Protein AF-A0A7K0VIF1-F1 (afdb_monomer)

Radius of gyration: 15.64 Å; Cα contacts (8 Å, |Δi|>4): 89; chains: 1; bounding box: 35×23×40 Å

Secondary structure (DSSP, 8-state):
--------TT--TTSSGGGT-SS---HHHHHHHHTS---TT---SS-SHHHHHHHHHHT--HHHH---STTPPPPTTS--HHHHHHHTT-------

Nearest PDB structures (foldseek):
  4uph-assembly2_D  TM=9.975E-01  e=8.935E-08  Rhizobium rhizogenes K84
  2w8s-assembly1_C  TM=9.330E-01  e=4.939E-04  Trinickia caryophylli
  4upk-assembly1_A  TM=9.543E-01  e=1.475E-03  Ruegeria pomeroyi DSS-3
  4upi-assembly1_A  TM=9.592E-01  e=1.410E-02  Ruegeria pomeroyi DSS-3
  5g2v-assembly1_A  TM=9.281E-01  e=5.536E-02  Bacteroides thetaiotaomicron VPI-5482

Solvent-accessible surface area (backbone atoms only — not comparable to full-atom values): 6306 Å² total; per-residue (Å²): 142,86,86,85,89,84,83,70,83,93,66,57,84,59,75,30,34,82,63,67,33,93,76,52,82,41,70,71,60,35,48,52,40,71,77,54,84,72,74,91,85,73,77,78,82,40,70,56,72,47,17,25,48,53,23,67,41,47,75,39,55,50,90,76,56,59,25,76,39,73,86,48,72,70,64,81,87,61,70,32,59,55,62,54,37,42,79,71,76,44,84,78,80,89,85,132

Mean predicted aligned error: 2.32 Å

Foldseek 3Di:
DDDDDDDDAPDDLCLDVCNVNPPRDDPVVNVVCVVDPDDSDDDQLDDDPQLSVQCQFQVDHCVVQVRHDPPRDGDPPTDGPQNVCVVVVDHDDDDD

Structure (mmCIF, N/CA/C/O backbone):
data_AF-A0A7K0VIF1-F1
#
_entry.id   AF-A0A7K0VIF1-F1
#
loop_
_atom_site.group_PDB
_atom_site.id
_atom_site.type_symbol
_atom_site.label_atom_id
_atom_site.label_alt_id
_atom_site.label_comp_id
_atom_site.label_asym_id
_atom_site.label_entity_id
_atom_site.label_seq_id
_atom_site.pdbx_PDB_ins_code
_atom_site.Cartn_x
_atom_site.Cartn_y
_atom_site.Cartn_z
_atom_site.occupancy
_atom_site.B_iso_or_equiv
_atom_site.auth_seq_id
_atom_site.auth_comp_id
_atom_site.auth_asym_id
_atom_site.auth_atom_id
_atom_site.pdbx_PDB_model_num
ATOM 1 N N . MET A 1 1 ? -16.908 -7.460 -11.836 1.00 92.81 1 MET A N 1
ATOM 2 C CA . MET A 1 1 ? -16.305 -7.151 -10.520 1.00 92.81 1 MET A CA 1
ATOM 3 C C . MET A 1 1 ? -15.254 -6.085 -10.753 1.00 92.81 1 MET A C 1
ATOM 5 O O . MET A 1 1 ? -14.596 -6.164 -11.777 1.00 92.81 1 MET A O 1
ATOM 9 N N . ASN A 1 2 ? -15.112 -5.116 -9.851 1.00 97.69 2 ASN A N 1
ATOM 10 C CA . ASN A 1 2 ? -14.070 -4.088 -9.923 1.00 97.69 2 ASN A CA 1
ATOM 11 C C . ASN A 1 2 ? -13.175 -4.197 -8.685 1.00 97.69 2 ASN A C 1
ATOM 13 O O . ASN A 1 2 ? -13.651 -4.606 -7.626 1.00 97.69 2 ASN A O 1
ATOM 17 N N . VAL A 1 3 ? -11.902 -3.823 -8.816 1.00 98.06 3 VAL A N 1
ATOM 18 C CA . VAL A 1 3 ? -10.939 -3.799 -7.707 1.00 98.06 3 VAL A CA 1
ATOM 19 C C . VAL A 1 3 ? -10.445 -2.371 -7.528 1.00 98.06 3 VAL A C 1
ATOM 21 O O . VAL A 1 3 ? -9.975 -1.759 -8.483 1.00 98.06 3 VAL A O 1
ATOM 24 N N . LEU A 1 4 ? -10.536 -1.853 -6.303 1.00 98.31 4 LEU A N 1
ATOM 25 C CA . LEU A 1 4 ? -10.035 -0.533 -5.935 1.00 98.31 4 LEU A CA 1
ATOM 26 C C . LEU A 1 4 ? -8.937 -0.689 -4.877 1.00 98.31 4 LEU A C 1
ATOM 28 O O . LEU A 1 4 ? -9.220 -1.022 -3.728 1.00 98.31 4 LEU A O 1
ATOM 32 N N . LEU A 1 5 ? -7.683 -0.462 -5.275 1.00 98.38 5 LEU A N 1
ATOM 33 C CA . LEU A 1 5 ? -6.525 -0.463 -4.380 1.00 98.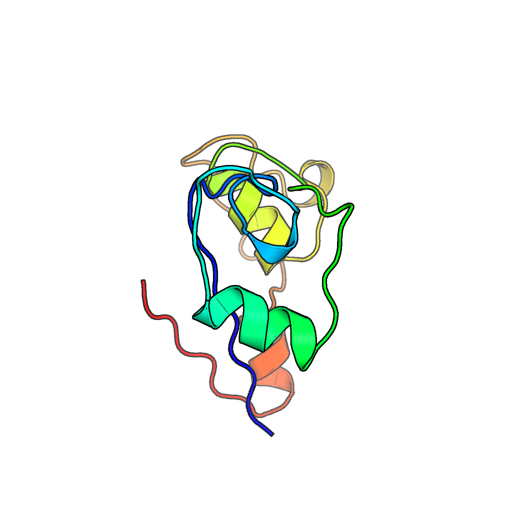38 5 LEU A CA 1
ATOM 34 C C . LEU A 1 5 ? -6.204 0.978 -3.963 1.00 98.38 5 LEU A C 1
ATOM 36 O O . LEU A 1 5 ? -5.687 1.750 -4.764 1.00 98.38 5 LEU A O 1
ATOM 40 N N . ILE A 1 6 ? -6.499 1.327 -2.710 1.00 98.38 6 ILE A N 1
ATOM 41 C CA . ILE A 1 6 ? -6.220 2.653 -2.136 1.00 98.38 6 ILE A CA 1
ATOM 42 C C . ILE A 1 6 ? -4.996 2.552 -1.226 1.00 98.38 6 ILE A C 1
ATOM 44 O O . ILE A 1 6 ? -4.950 1.701 -0.340 1.00 98.38 6 ILE A O 1
ATOM 48 N N . THR A 1 7 ? -4.020 3.442 -1.414 1.00 98.06 7 THR A N 1
ATOM 49 C CA . THR A 1 7 ? -2.832 3.540 -0.552 1.00 98.06 7 THR A CA 1
ATOM 50 C C . THR A 1 7 ? -2.695 4.949 0.005 1.00 98.06 7 THR A C 1
ATOM 52 O O . THR A 1 7 ? -2.841 5.911 -0.745 1.00 98.06 7 THR A O 1
ATOM 55 N N . LEU A 1 8 ? -2.349 5.070 1.286 1.00 97.56 8 LEU A N 1
ATOM 56 C CA . LEU A 1 8 ? -2.033 6.338 1.942 1.00 97.56 8 LEU A CA 1
ATOM 57 C C . LEU A 1 8 ? -0.538 6.346 2.280 1.00 97.56 8 LEU A C 1
ATOM 59 O O . LEU A 1 8 ? -0.068 5.449 2.981 1.00 97.56 8 LEU A O 1
ATOM 63 N N . ASP A 1 9 ? 0.217 7.322 1.770 1.00 97.94 9 ASP A N 1
ATOM 64 C CA . ASP A 1 9 ? 1.642 7.430 2.101 1.00 97.94 9 ASP A CA 1
ATOM 65 C C . ASP A 1 9 ? 1.820 7.901 3.553 1.00 97.94 9 ASP A C 1
ATOM 67 O O . ASP A 1 9 ? 1.038 8.707 4.057 1.00 97.94 9 ASP A O 1
ATOM 71 N N . GLN A 1 10 ? 2.831 7.362 4.234 1.00 97.56 10 GLN A N 1
ATOM 72 C CA . GLN A 1 10 ? 3.170 7.658 5.634 1.00 97.56 10 GLN A CA 1
ATOM 73 C C . GLN A 1 10 ? 2.028 7.485 6.662 1.00 97.56 10 GLN A C 1
ATOM 75 O O . GLN A 1 10 ? 2.114 8.003 7.777 1.00 97.56 10 GLN A O 1
ATOM 80 N N . PHE A 1 11 ? 0.977 6.726 6.342 1.00 97.69 11 PHE A N 1
ATOM 81 C CA . PHE A 1 11 ? -0.119 6.473 7.277 1.00 97.69 11 PHE A CA 1
ATOM 82 C C . PHE A 1 11 ? 0.295 5.475 8.364 1.00 97.69 11 PHE A C 1
ATOM 84 O O . PHE A 1 11 ? 0.637 4.324 8.083 1.00 97.69 11 PHE A O 1
ATOM 91 N N . ARG A 1 12 ? 0.249 5.900 9.629 1.00 97.81 12 ARG A N 1
ATOM 92 C CA . ARG A 1 12 ? 0.524 5.014 10.764 1.00 97.81 12 ARG A CA 1
ATOM 93 C C . ARG A 1 12 ? -0.667 4.096 11.026 1.00 97.81 12 ARG A C 1
ATOM 95 O O . ARG A 1 12 ? -1.795 4.564 11.141 1.00 97.81 12 ARG A O 1
ATOM 102 N N . GLY A 1 13 ? -0.410 2.801 11.211 1.00 97.06 13 GLY A N 1
ATOM 103 C CA . GLY A 1 13 ? -1.461 1.809 11.468 1.00 97.06 13 GLY A CA 1
ATOM 104 C C . GLY A 1 13 ? -2.246 2.017 12.771 1.00 97.06 13 GLY A C 1
ATOM 105 O O . GLY A 1 13 ? -3.359 1.511 12.887 1.00 97.06 13 GLY A O 1
ATOM 106 N N . ASP A 1 14 ? -1.696 2.767 13.732 1.00 97.50 14 ASP A N 1
ATOM 107 C CA . ASP A 1 14 ? -2.372 3.131 14.980 1.00 97.50 14 ASP A CA 1
ATOM 108 C C . ASP A 1 14 ? -3.178 4.435 14.878 1.00 97.50 14 ASP A C 1
ATOM 110 O O . ASP A 1 14 ? -4.059 4.650 15.701 1.00 97.50 14 ASP A O 1
ATOM 114 N N . CYS A 1 15 ? -2.962 5.277 13.861 1.00 98.00 15 CYS A N 1
ATOM 115 C CA . CYS A 1 15 ? -3.729 6.505 13.620 1.00 98.00 15 CYS A CA 1
ATOM 116 C C . CYS A 1 15 ? -5.066 6.228 12.908 1.00 98.00 15 CYS A C 1
ATOM 118 O O . CYS A 1 15 ? -5.377 6.824 11.880 1.00 98.00 15 CYS A O 1
ATOM 120 N N . LEU A 1 16 ? -5.870 5.325 13.468 1.00 97.81 16 LEU A N 1
ATOM 121 C CA . LEU A 1 16 ? -7.177 4.907 12.958 1.00 97.81 16 LEU A CA 1
ATOM 122 C C . LEU A 1 16 ? -8.139 4.738 14.145 1.00 97.81 16 LEU A C 1
ATOM 124 O O . LEU A 1 16 ? -7.799 4.033 15.099 1.00 97.81 16 LEU A O 1
ATOM 128 N N . SER A 1 17 ? -9.343 5.326 14.116 1.00 98.06 17 SER A N 1
ATOM 129 C CA . SER A 1 17 ? -10.283 5.173 15.248 1.00 98.06 17 SER A CA 1
ATOM 130 C C . SER A 1 17 ? -10.733 3.722 15.431 1.00 98.06 17 SER A C 1
ATOM 132 O O . SER A 1 17 ? -10.759 3.238 16.561 1.00 98.06 17 SER A O 1
ATOM 134 N N . ALA A 1 18 ? -10.934 2.959 14.351 1.00 97.69 18 ALA A N 1
ATOM 135 C CA . ALA A 1 18 ? -11.160 1.509 14.424 1.00 97.69 18 ALA A CA 1
ATOM 136 C C . ALA A 1 18 ? -9.970 0.689 14.985 1.00 97.69 18 ALA A C 1
ATOM 138 O O . ALA A 1 18 ? -10.124 -0.504 15.267 1.00 97.69 18 ALA A O 1
ATOM 139 N N . ALA A 1 19 ? -8.784 1.291 15.145 1.00 97.38 19 ALA A N 1
ATOM 140 C CA . ALA A 1 19 ? -7.648 0.708 15.867 1.00 97.38 19 ALA A CA 1
ATOM 141 C C . ALA A 1 19 ? -7.591 1.129 17.352 1.00 97.38 19 ALA A C 1
ATOM 143 O O . ALA A 1 19 ? -6.677 0.714 18.059 1.00 97.38 19 ALA A O 1
ATOM 144 N N . GLY A 1 20 ? -8.567 1.906 17.836 1.00 97.69 20 GLY A N 1
ATOM 145 C CA . GLY A 1 20 ? -8.653 2.356 19.227 1.00 97.69 20 GLY A CA 1
ATOM 146 C C . GLY A 1 20 ? -7.878 3.640 19.525 1.00 97.69 20 GLY A C 1
ATOM 147 O O . GLY A 1 20 ? -7.593 3.916 20.688 1.00 97.69 20 GLY A O 1
ATOM 148 N N . HIS A 1 21 ? -7.515 4.429 18.507 1.00 98.31 21 HIS A N 1
ATOM 149 C CA . HIS A 1 21 ? -6.812 5.691 18.733 1.00 98.31 21 HIS A CA 1
ATOM 150 C C . HIS A 1 21 ? -7.677 6.667 19.568 1.00 98.31 21 HIS A C 1
ATOM 152 O O . HIS A 1 21 ? -8.832 6.895 19.214 1.00 98.31 21 HIS A O 1
ATOM 158 N N . PRO A 1 22 ? -7.143 7.317 20.625 1.00 97.75 22 PRO A N 1
ATOM 159 C CA . PRO A 1 22 ? -7.959 8.105 21.560 1.00 97.75 22 PRO A CA 1
ATOM 160 C C . PRO A 1 22 ? -8.503 9.426 20.987 1.00 97.75 22 PRO A C 1
ATOM 162 O O . PRO A 1 22 ? -9.519 9.925 21.460 1.00 97.75 22 PRO A O 1
ATOM 165 N N . LEU A 1 23 ? -7.815 10.018 20.000 1.00 98.25 23 LEU A N 1
A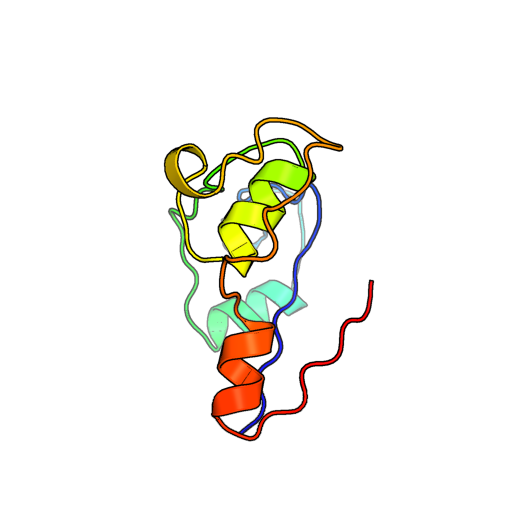TOM 166 C CA . LEU A 1 23 ? -8.159 11.337 19.433 1.00 98.25 23 LEU A CA 1
ATOM 167 C C . LEU A 1 23 ? -8.523 11.343 17.937 1.00 98.25 23 LEU A C 1
ATOM 169 O O . LEU A 1 23 ? -9.434 12.062 17.536 1.00 98.25 23 LEU A O 1
ATOM 173 N N . VAL A 1 24 ? -7.804 10.585 17.103 1.00 98.38 24 VAL A N 1
ATOM 174 C CA . VAL A 1 24 ? -8.050 10.479 15.659 1.00 98.38 24 VAL A CA 1
ATOM 175 C C . VAL A 1 24 ? -9.460 9.959 15.397 1.00 98.38 24 VAL A C 1
ATOM 177 O O . VAL A 1 24 ? -9.887 8.983 16.003 1.00 98.38 24 VAL A O 1
ATOM 180 N N . ARG A 1 25 ? -10.165 10.612 14.468 1.00 98.38 25 ARG A N 1
ATOM 181 C CA . ARG A 1 25 ? -11.506 10.233 14.014 1.00 98.38 25 ARG A CA 1
ATOM 182 C C . ARG A 1 25 ? -11.468 9.949 12.520 1.00 98.38 25 ARG A C 1
ATOM 184 O O . ARG A 1 25 ? -11.180 10.847 11.733 1.00 98.38 25 ARG A O 1
ATOM 191 N N . THR A 1 26 ? -11.789 8.721 12.133 1.00 98.50 26 THR A N 1
ATOM 192 C CA . THR A 1 26 ? -11.795 8.260 10.737 1.00 98.50 26 THR A CA 1
ATOM 193 C C . THR A 1 26 ? -13.108 7.549 10.396 1.00 98.50 26 THR A C 1
ATOM 195 O O . THR A 1 26 ? -13.084 6.388 9.993 1.00 98.50 26 THR A O 1
ATOM 198 N N . PRO A 1 27 ? -14.274 8.214 10.528 1.00 98.31 27 PRO A N 1
ATOM 199 C CA . PRO A 1 27 ? -15.579 7.548 10.479 1.00 98.31 27 PRO A CA 1
ATOM 200 C C . PRO A 1 27 ? -15.827 6.760 9.182 1.00 98.31 27 PRO A C 1
ATOM 202 O O . PRO A 1 27 ? -16.412 5.682 9.224 1.00 98.31 27 PRO A O 1
ATOM 205 N N . HIS A 1 28 ? -15.325 7.244 8.041 1.00 98.50 28 HIS A N 1
ATOM 206 C CA . HIS A 1 28 ? -15.450 6.545 6.757 1.00 98.50 28 HIS A CA 1
ATOM 207 C C . HIS A 1 28 ? -14.551 5.302 6.650 1.00 98.50 28 HIS A C 1
ATOM 209 O O . HIS A 1 28 ? -14.958 4.295 6.074 1.00 98.50 28 HIS A O 1
ATOM 215 N N . LEU A 1 29 ? -13.346 5.328 7.233 1.00 98.25 29 LEU A N 1
ATOM 216 C CA . LEU A 1 29 ? -12.495 4.132 7.297 1.00 98.25 29 LEU A CA 1
ATOM 217 C C . LEU A 1 29 ? -13.028 3.129 8.323 1.00 98.25 29 LEU A C 1
ATOM 219 O O . LEU A 1 29 ? -12.916 1.923 8.116 1.00 98.25 29 LEU A O 1
ATOM 223 N N . ASP A 1 30 ? -13.645 3.614 9.399 1.00 98.44 30 ASP A N 1
ATOM 224 C CA . ASP A 1 30 ? -14.297 2.766 10.394 1.00 98.44 30 ASP A CA 1
ATOM 225 C C . ASP A 1 30 ? -15.504 2.037 9.793 1.00 98.44 30 ASP A C 1
ATOM 227 O O . ASP A 1 30 ? -15.724 0.861 10.080 1.00 98.44 30 ASP A O 1
ATOM 231 N N . GLU A 1 31 ? -16.275 2.705 8.932 1.00 98.56 31 GLU A N 1
ATOM 232 C CA . GLU A 1 31 ? -17.352 2.079 8.165 1.00 98.56 31 GLU A CA 1
ATOM 233 C C . GLU A 1 31 ? -16.830 1.004 7.207 1.00 98.56 31 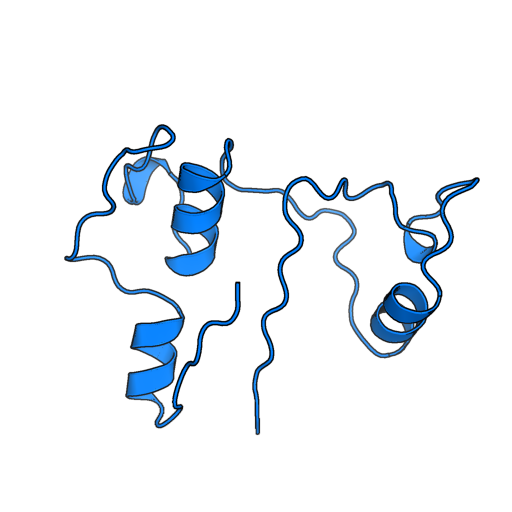GLU A C 1
ATOM 235 O O . GLU A 1 31 ? -17.360 -0.109 7.199 1.00 98.56 31 GLU A O 1
ATOM 240 N N . LEU A 1 32 ? -15.753 1.289 6.468 1.00 98.31 32 LEU A N 1
ATOM 241 C CA . LEU A 1 32 ? -15.104 0.293 5.614 1.00 98.31 32 LEU A CA 1
ATOM 242 C C . LEU A 1 32 ? -14.619 -0.919 6.426 1.00 98.31 32 LEU A C 1
ATOM 244 O O . LEU A 1 32 ? -14.821 -2.060 6.015 1.00 98.31 32 LEU A O 1
ATOM 248 N N . ALA A 1 33 ? -14.017 -0.684 7.595 1.00 97.88 33 ALA A N 1
ATOM 249 C CA . ALA A 1 33 ? -13.549 -1.744 8.484 1.00 97.88 33 ALA A CA 1
ATOM 250 C C . ALA A 1 33 ? -14.700 -2.582 9.066 1.00 97.88 33 ALA A C 1
ATOM 252 O O . ALA A 1 33 ? -14.534 -3.787 9.243 1.00 97.88 33 ALA A O 1
ATOM 253 N N . ARG A 1 34 ? -15.859 -1.970 9.349 1.00 98.12 34 ARG A N 1
ATOM 254 C CA . ARG A 1 34 ? -17.061 -2.652 9.864 1.00 98.12 34 ARG A CA 1
ATOM 255 C C . ARG A 1 34 ? -17.722 -3.544 8.815 1.00 98.12 34 ARG A C 1
ATOM 257 O O . ARG A 1 34 ? -18.240 -4.601 9.156 1.00 98.12 34 ARG A O 1
ATOM 264 N N . ASN A 1 35 ? -17.691 -3.115 7.556 1.00 98.44 35 ASN A N 1
ATOM 265 C CA . ASN A 1 35 ? -18.285 -3.827 6.422 1.00 98.44 35 ASN A CA 1
ATOM 266 C C . ASN A 1 35 ? -17.285 -4.760 5.710 1.00 98.44 35 ASN A C 1
ATOM 268 O O . ASN A 1 35 ? -17.571 -5.261 4.623 1.00 98.44 35 ASN A O 1
ATOM 272 N N . GLY A 1 36 ? -16.104 -4.980 6.292 1.00 97.62 36 GLY A N 1
ATOM 273 C CA . GLY A 1 36 ? -15.020 -5.741 5.681 1.00 97.62 36 GLY A CA 1
ATOM 274 C C . GLY A 1 36 ? -14.127 -6.427 6.710 1.00 97.62 36 GLY A C 1
ATOM 275 O O . GLY A 1 36 ? -14.555 -6.775 7.808 1.00 97.62 36 GLY A O 1
ATOM 276 N N . VAL A 1 37 ? -12.863 -6.640 6.341 1.00 98.19 37 VAL A N 1
ATOM 277 C CA . VAL A 1 37 ? -11.862 -7.278 7.205 1.00 98.19 37 VAL A CA 1
ATOM 278 C C . VAL A 1 37 ? -10.726 -6.300 7.476 1.00 98.19 37 VAL A C 1
ATOM 280 O O . VAL A 1 37 ? -10.068 -5.827 6.551 1.00 98.19 37 VAL A O 1
ATOM 283 N N . ARG A 1 38 ? -10.457 -6.028 8.758 1.00 97.50 38 ARG A N 1
ATOM 284 C CA . ARG A 1 38 ? -9.313 -5.219 9.197 1.00 97.50 38 ARG A CA 1
ATOM 285 C C . ARG A 1 38 ? -8.155 -6.109 9.642 1.00 97.50 38 ARG A C 1
ATOM 287 O O . ARG A 1 38 ? -8.276 -6.865 10.603 1.00 97.50 38 ARG A O 1
ATOM 294 N N . LEU A 1 39 ? -6.998 -5.951 9.004 1.00 98.12 39 LEU A N 1
ATOM 295 C CA . LEU A 1 39 ? -5.761 -6.638 9.383 1.00 98.12 39 LEU A CA 1
ATOM 296 C C . LEU A 1 39 ?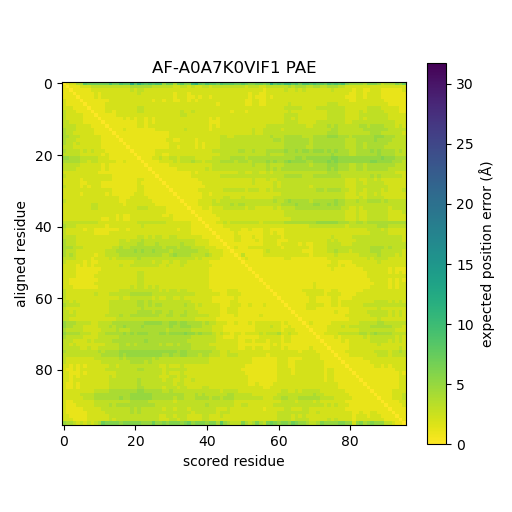 -5.038 -5.852 10.491 1.00 98.12 39 LEU A C 1
ATOM 298 O O . LEU A 1 39 ? -4.394 -4.842 10.226 1.00 98.12 39 LEU A O 1
ATOM 302 N N . ASN A 1 40 ? -5.139 -6.301 11.745 1.00 96.88 40 ASN A N 1
ATOM 303 C CA . ASN A 1 40 ? -4.575 -5.597 12.911 1.00 96.88 40 ASN A CA 1
ATOM 304 C C . ASN A 1 40 ? -3.056 -5.788 13.113 1.00 96.88 40 ASN A C 1
ATOM 306 O O . ASN A 1 40 ? -2.477 -5.161 13.996 1.00 96.88 40 ASN A O 1
ATOM 310 N N . ARG A 1 41 ? -2.420 -6.64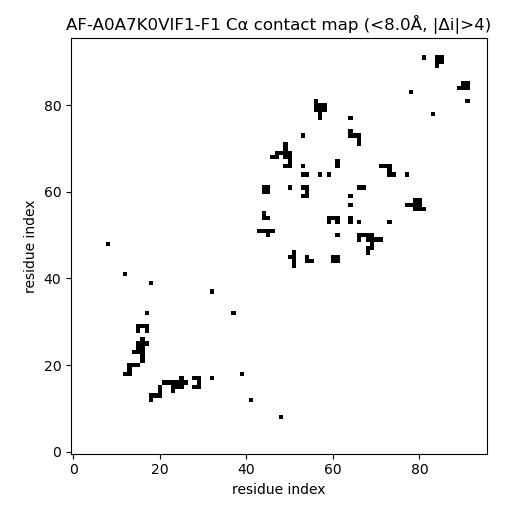8 12.311 1.00 97.50 41 ARG A N 1
ATOM 311 C CA . ARG A 1 41 ? -0.977 -6.939 12.318 1.00 97.50 41 ARG A CA 1
ATOM 312 C C . ARG A 1 41 ? -0.410 -6.859 10.899 1.00 97.50 41 ARG A C 1
ATOM 314 O O . ARG A 1 41 ? 0.146 -7.825 10.384 1.00 97.50 41 ARG A O 1
ATOM 321 N N . HIS A 1 42 ? -0.633 -5.725 10.241 1.00 98.06 42 HIS A N 1
ATOM 322 C CA . HIS A 1 42 ? -0.148 -5.466 8.887 1.00 98.06 42 HIS A CA 1
ATOM 323 C C . HIS A 1 42 ? 1.182 -4.703 8.928 1.00 98.06 42 HIS A C 1
ATOM 325 O O . HIS A 1 42 ? 1.279 -3.674 9.594 1.00 98.06 42 HIS A O 1
ATOM 331 N N . TYR A 1 43 ? 2.194 -5.199 8.214 1.00 98.12 43 TYR A N 1
ATOM 332 C CA . TYR A 1 43 ? 3.543 -4.631 8.194 1.00 98.12 43 TYR A CA 1
ATOM 333 C C . TYR A 1 43 ? 3.979 -4.343 6.759 1.00 98.12 43 TYR A C 1
ATOM 335 O O . TYR A 1 43 ? 3.845 -5.198 5.881 1.00 98.12 43 TYR A O 1
ATOM 343 N N . SER A 1 44 ? 4.558 -3.165 6.534 1.00 97.44 44 SER A N 1
ATOM 344 C CA . SER A 1 44 ? 5.265 -2.869 5.289 1.00 97.44 44 SER A CA 1
ATOM 345 C C . SER A 1 44 ? 6.501 -3.756 5.177 1.00 97.44 44 SER A C 1
ATOM 347 O O . SER A 1 44 ? 7.286 -3.848 6.118 1.00 97.44 44 SER A O 1
ATOM 349 N N . GLN A 1 45 ? 6.703 -4.376 4.014 1.00 98.12 45 GLN A N 1
ATOM 350 C CA . GLN A 1 45 ? 7.882 -5.218 3.767 1.00 98.12 45 GLN A CA 1
ATOM 351 C C . GLN A 1 45 ? 9.200 -4.437 3.768 1.00 98.12 45 GLN A C 1
ATOM 353 O O . GLN A 1 45 ? 10.253 -4.991 4.069 1.00 98.12 45 GLN A O 1
ATOM 358 N N . ALA A 1 46 ? 9.147 -3.158 3.403 1.00 98.00 46 ALA A N 1
ATOM 359 C CA . ALA A 1 46 ? 10.305 -2.288 3.322 1.00 98.00 46 ALA A CA 1
ATOM 360 C C . ALA A 1 46 ? 9.912 -0.822 3.529 1.00 98.00 46 ALA A C 1
ATOM 362 O O . ALA A 1 46 ? 8.748 -0.442 3.376 1.00 98.00 46 ALA A O 1
ATOM 363 N N . ALA A 1 47 ? 10.917 -0.009 3.841 1.00 97.12 47 ALA A N 1
ATOM 364 C CA . ALA A 1 47 ? 10.868 1.446 3.886 1.00 97.12 47 ALA A CA 1
ATOM 365 C C . ALA A 1 47 ? 12.177 1.989 3.279 1.00 97.12 47 ALA A C 1
ATOM 367 O O . ALA A 1 47 ? 13.194 1.297 3.371 1.00 97.12 47 ALA A O 1
ATOM 368 N N . PRO A 1 48 ? 12.213 3.203 2.693 1.00 97.56 48 PRO A N 1
ATOM 369 C CA . PRO A 1 48 ? 11.143 4.207 2.558 1.00 97.56 48 PRO A CA 1
ATOM 370 C C . PRO A 1 48 ? 10.146 3.907 1.410 1.00 97.56 48 PRO A C 1
ATOM 372 O O . PRO A 1 48 ? 9.936 2.750 1.047 1.00 97.56 48 PRO A O 1
ATOM 375 N N . CYS A 1 49 ? 9.478 4.936 0.872 1.00 97.38 49 CYS A N 1
ATOM 376 C CA . CYS A 1 49 ? 8.349 4.812 -0.057 1.00 97.38 49 CYS A CA 1
ATOM 377 C C . CYS A 1 49 ? 8.632 3.948 -1.303 1.00 97.38 49 CYS A C 1
ATOM 379 O O . CYS A 1 49 ? 7.819 3.082 -1.621 1.00 97.38 49 CYS A O 1
ATOM 381 N N . GLY A 1 50 ? 9.770 4.119 -1.982 1.00 98.19 50 GLY A N 1
ATOM 382 C CA . GLY A 1 50 ? 10.145 3.350 -3.176 1.00 98.19 50 GLY A CA 1
ATOM 383 C C . GLY A 1 50 ? 10.245 1.841 -2.913 1.00 98.19 50 GLY A C 1
ATOM 384 O O . GLY A 1 50 ? 9.486 1.080 -3.518 1.00 98.19 50 GLY A O 1
ATOM 385 N N . PRO A 1 51 ? 11.106 1.393 -1.979 1.00 98.56 51 PRO A N 1
ATOM 386 C CA . PRO A 1 51 ? 11.190 -0.013 -1.574 1.00 98.56 51 PRO A CA 1
ATOM 387 C C . PRO A 1 51 ? 9.864 -0.616 -1.083 1.00 98.56 51 PRO A C 1
ATOM 389 O O . PRO A 1 51 ? 9.512 -1.747 -1.444 1.00 98.56 51 PRO A O 1
ATOM 392 N N . GLY A 1 52 ? 9.097 0.147 -0.294 1.00 98.38 52 GLY A N 1
ATOM 393 C CA . GLY A 1 52 ? 7.785 -0.274 0.199 1.00 98.38 52 GLY A CA 1
ATOM 394 C C . GLY A 1 52 ? 6.790 -0.520 -0.938 1.00 98.38 52 GLY A C 1
ATOM 395 O O . GLY A 1 52 ? 6.168 -1.583 -1.001 1.00 98.38 52 GLY A O 1
ATOM 396 N N . ARG A 1 53 ? 6.700 0.416 -1.892 1.00 98.62 53 ARG A N 1
ATOM 397 C CA . ARG A 1 53 ? 5.837 0.308 -3.081 1.00 98.62 53 ARG A CA 1
ATOM 398 C C . ARG A 1 53 ? 6.282 -0.812 -4.020 1.00 98.62 53 ARG A C 1
ATOM 400 O O . ARG A 1 53 ? 5.437 -1.563 -4.496 1.00 98.62 53 ARG A O 1
ATOM 407 N N . ALA A 1 54 ? 7.586 -0.981 -4.242 1.00 98.69 54 ALA A N 1
ATOM 408 C CA . ALA A 1 54 ? 8.109 -2.085 -5.048 1.00 98.69 54 ALA A CA 1
ATOM 409 C C . ALA A 1 54 ? 7.668 -3.444 -4.485 1.00 98.69 54 ALA A C 1
ATOM 411 O O . ALA A 1 54 ? 7.182 -4.299 -5.228 1.00 98.69 54 ALA A O 1
ATOM 412 N N . SER A 1 55 ? 7.764 -3.618 -3.166 1.00 98.69 55 SER A N 1
ATOM 413 C CA . SER A 1 55 ? 7.329 -4.845 -2.495 1.00 98.69 55 SER A CA 1
ATOM 414 C C . SER A 1 55 ? 5.807 -5.031 -2.573 1.00 98.69 55 SER A C 1
ATOM 416 O O . SER A 1 55 ? 5.344 -6.123 -2.901 1.00 98.69 55 SER A O 1
ATOM 418 N N . LEU A 1 56 ? 5.029 -3.960 -2.366 1.00 98.62 56 LEU A N 1
ATOM 419 C CA . LEU A 1 56 ? 3.564 -3.978 -2.468 1.00 98.62 56 LEU A CA 1
ATOM 420 C C . LEU A 1 56 ? 3.074 -4.374 -3.871 1.00 98.62 56 LEU A C 1
ATOM 422 O O . LEU A 1 56 ? 2.167 -5.190 -3.995 1.00 98.62 56 LEU A O 1
ATOM 426 N N . TYR A 1 57 ? 3.660 -3.812 -4.931 1.00 98.62 57 TYR A N 1
ATOM 427 C CA . TYR A 1 57 ? 3.173 -4.025 -6.298 1.00 98.62 57 TYR A CA 1
ATOM 428 C C . TYR A 1 57 ? 3.630 -5.348 -6.908 1.00 98.62 57 TYR A C 1
ATOM 430 O O . TYR A 1 57 ? 2.917 -5.909 -7.738 1.00 98.62 57 TYR A O 1
ATOM 438 N N . THR A 1 58 ? 4.811 -5.835 -6.524 1.00 98.69 58 THR A N 1
ATOM 439 C CA . THR A 1 58 ? 5.362 -7.101 -7.034 1.00 98.69 58 THR A CA 1
ATOM 440 C C . THR A 1 58 ? 4.964 -8.312 -6.194 1.00 98.69 58 THR A C 1
ATOM 442 O O . THR A 1 58 ? 5.111 -9.439 -6.654 1.00 98.69 58 THR A O 1
ATOM 445 N N . GLY A 1 59 ? 4.489 -8.103 -4.960 1.00 98.44 59 GLY A N 1
ATOM 446 C CA . GLY A 1 59 ? 4.230 -9.185 -4.008 1.00 98.44 59 GLY A CA 1
ATOM 447 C C . GLY A 1 59 ? 5.505 -9.868 -3.499 1.00 98.44 59 GLY A C 1
ATOM 448 O O . GLY A 1 59 ? 5.442 -10.988 -2.999 1.00 98.44 59 GLY A O 1
ATOM 449 N N . MET A 1 60 ? 6.671 -9.227 -3.637 1.00 98.31 60 MET A N 1
ATOM 450 C CA . MET A 1 60 ? 7.970 -9.808 -3.287 1.00 98.31 60 MET A CA 1
ATOM 451 C C . MET A 1 60 ? 8.641 -9.096 -2.112 1.00 98.31 60 MET A C 1
ATOM 453 O O . MET A 1 60 ? 8.574 -7.876 -1.985 1.00 98.31 60 MET A O 1
ATOM 457 N N . TYR A 1 61 ? 9.404 -9.855 -1.325 1.00 98.69 61 TYR A N 1
ATOM 458 C CA . TYR A 1 61 ? 10.365 -9.314 -0.361 1.00 98.69 61 TYR A CA 1
ATOM 459 C C . TYR A 1 61 ? 11.462 -8.482 -1.054 1.00 98.69 61 TYR A C 1
ATOM 461 O O . TYR A 1 61 ? 11.894 -8.811 -2.165 1.00 98.69 61 TYR A O 1
ATOM 469 N N . GLN A 1 62 ? 11.996 -7.465 -0.363 1.00 98.50 62 GLN A N 1
ATOM 470 C CA . GLN A 1 62 ? 13.076 -6.598 -0.872 1.00 98.50 62 GLN A CA 1
ATOM 471 C C . GLN A 1 62 ? 14.327 -7.383 -1.302 1.00 98.50 62 GLN A C 1
ATOM 473 O O . GLN A 1 62 ? 15.020 -7.012 -2.252 1.00 98.50 62 GLN A O 1
ATOM 478 N N . MET A 1 63 ? 14.612 -8.511 -0.643 1.00 98.25 63 MET A N 1
ATOM 479 C CA . MET A 1 63 ? 15.722 -9.391 -1.024 1.00 98.25 63 MET A CA 1
ATOM 480 C C . MET A 1 63 ? 15.587 -9.958 -2.446 1.00 98.25 63 MET A C 1
ATOM 482 O O . MET A 1 63 ? 16.609 -10.188 -3.082 1.00 98.25 63 MET A O 1
ATOM 486 N N . ASN A 1 64 ? 14.362 -10.086 -2.967 1.00 98.50 64 ASN A N 1
ATOM 487 C CA . ASN A 1 64 ? 14.088 -10.579 -4.317 1.00 98.50 64 ASN A CA 1
ATOM 488 C C . ASN A 1 64 ? 13.967 -9.437 -5.333 1.00 98.50 64 ASN A C 1
ATOM 490 O O . ASN A 1 64 ? 14.556 -9.516 -6.408 1.00 98.50 64 ASN A O 1
ATOM 494 N N . ASN A 1 65 ? 13.228 -8.369 -4.999 1.00 98.31 65 ASN A N 1
ATOM 495 C CA . ASN A 1 65 ? 12.977 -7.260 -5.933 1.00 98.31 65 ASN A CA 1
ATOM 496 C C . ASN A 1 65 ? 14.152 -6.268 -6.057 1.00 98.31 65 ASN A C 1
ATOM 498 O O . ASN A 1 65 ? 14.247 -5.565 -7.060 1.00 98.31 65 ASN A O 1
ATOM 502 N N . ARG A 1 66 ? 15.059 -6.247 -5.068 1.00 98.50 66 ARG A N 1
ATOM 503 C CA . ARG A 1 66 ? 16.307 -5.460 -5.023 1.00 98.50 66 ARG A CA 1
ATOM 504 C C . ARG A 1 66 ? 16.153 -3.934 -5.056 1.00 98.50 66 ARG A C 1
ATOM 506 O O . ARG A 1 66 ? 17.162 -3.242 -5.162 1.00 98.50 66 ARG A O 1
ATOM 513 N N . VAL A 1 67 ? 14.950 -3.394 -4.874 1.00 98.62 67 VAL A N 1
ATOM 514 C CA . VAL A 1 67 ? 14.743 -1.948 -4.698 1.00 98.62 67 VAL A CA 1
ATOM 515 C C . VAL A 1 67 ? 15.094 -1.587 -3.255 1.00 98.62 67 VAL A C 1
ATOM 517 O O . VAL A 1 67 ? 14.267 -1.730 -2.363 1.00 98.62 67 VAL A O 1
ATOM 520 N N . VAL A 1 68 ? 16.345 -1.192 -3.008 1.00 98.12 68 VAL A N 1
ATOM 521 C CA . VAL A 1 68 ? 16.891 -1.016 -1.644 1.00 98.12 68 VAL A CA 1
ATOM 522 C C . VAL A 1 68 ? 16.793 0.410 -1.101 1.00 98.12 68 VAL A C 1
ATOM 524 O O . VAL A 1 68 ? 16.871 0.603 0.109 1.00 98.12 68 VAL A O 1
ATOM 527 N N . ALA A 1 69 ? 16.620 1.409 -1.967 1.00 98.19 69 ALA A N 1
ATOM 528 C CA . ALA A 1 69 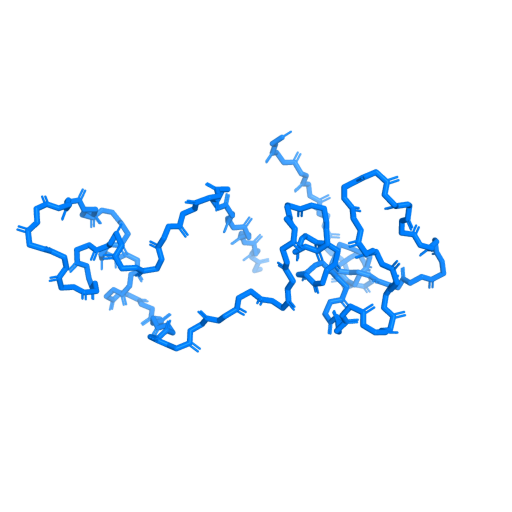? 16.458 2.808 -1.585 1.00 98.19 69 ALA A CA 1
ATOM 529 C C . ALA A 1 69 ? 15.523 3.542 -2.557 1.00 98.19 69 ALA A C 1
ATOM 531 O O . ALA A 1 69 ? 15.189 3.047 -3.637 1.00 98.19 69 ALA A O 1
ATOM 532 N N . ASN A 1 70 ? 15.110 4.756 -2.188 1.00 98.12 70 ASN A N 1
ATOM 533 C CA . ASN A 1 70 ? 14.414 5.639 -3.120 1.00 98.12 70 ASN A CA 1
ATOM 534 C C . ASN A 1 70 ? 15.314 5.953 -4.321 1.00 98.12 70 ASN A C 1
ATOM 536 O O . ASN A 1 70 ? 16.490 6.264 -4.157 1.00 98.12 70 ASN A O 1
ATOM 540 N N . GLY A 1 71 ? 14.752 5.853 -5.526 1.00 97.12 71 GLY A N 1
ATOM 541 C CA . GLY A 1 71 ? 15.494 6.014 -6.777 1.00 97.12 71 GLY A CA 1
ATOM 542 C C . GLY A 1 71 ? 16.185 4.742 -7.281 1.00 97.12 71 GLY A C 1
ATOM 543 O O . GLY A 1 71 ? 16.642 4.737 -8.419 1.00 97.12 71 GLY A O 1
ATOM 544 N N . THR A 1 72 ? 16.228 3.646 -6.506 1.00 98.31 72 THR A N 1
ATOM 545 C CA . THR A 1 72 ? 16.666 2.351 -7.051 1.00 98.31 72 THR A CA 1
ATOM 546 C C . THR A 1 72 ? 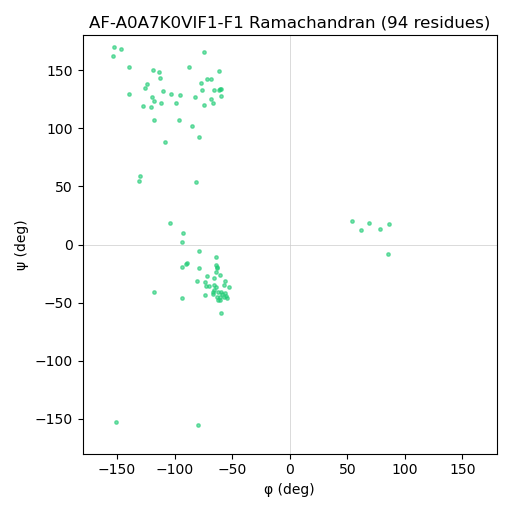15.642 1.864 -8.085 1.00 98.31 72 THR A C 1
ATOM 548 O O . THR A 1 72 ? 14.468 1.716 -7.736 1.00 98.31 72 THR A O 1
ATOM 551 N N . PRO A 1 73 ? 16.035 1.615 -9.346 1.00 98.25 73 PRO A N 1
ATOM 552 C CA . PRO A 1 73 ? 15.101 1.149 -10.362 1.00 98.25 73 PRO A CA 1
ATOM 553 C C . PRO A 1 73 ? 14.620 -0.275 -10.056 1.00 98.25 73 PRO A C 1
ATOM 555 O O . PRO A 1 73 ? 15.391 -1.123 -9.607 1.00 98.25 73 PRO A O 1
ATOM 558 N N . LEU A 1 74 ? 13.341 -0.543 -10.330 1.00 98.56 74 LEU A N 1
ATOM 559 C CA . LEU A 1 74 ? 12.794 -1.898 -10.326 1.00 98.56 74 LEU A CA 1
ATOM 560 C C . LEU A 1 74 ? 13.113 -2.572 -11.666 1.00 98.56 74 LEU A C 1
ATOM 562 O O . LEU A 1 74 ? 12.786 -2.029 -12.721 1.00 98.56 74 LEU A O 1
ATOM 566 N N . ASP A 1 75 ? 13.717 -3.759 -11.623 1.00 98.44 75 ASP A N 1
ATOM 567 C CA . ASP A 1 75 ? 14.010 -4.546 -12.824 1.00 98.44 75 ASP A CA 1
ATOM 568 C C . ASP A 1 75 ? 12.713 -4.883 -13.589 1.00 98.44 75 ASP A C 1
ATOM 570 O O . ASP A 1 75 ? 11.753 -5.425 -13.032 1.00 98.44 75 ASP A O 1
ATOM 574 N N . ALA A 1 76 ? 12.691 -4.568 -14.887 1.00 97.94 76 ALA A N 1
ATOM 575 C CA . ALA A 1 76 ? 11.529 -4.719 -15.756 1.00 97.94 76 ALA A CA 1
ATOM 576 C C . ALA A 1 76 ? 11.071 -6.176 -15.938 1.00 97.94 76 ALA A C 1
ATOM 578 O O . ALA A 1 76 ? 9.923 -6.397 -16.353 1.00 97.94 76 ALA A O 1
ATOM 579 N N . ARG A 1 77 ? 11.932 -7.157 -15.622 1.00 98.06 77 ARG A N 1
ATOM 580 C CA . ARG A 1 77 ? 11.609 -8.591 -15.691 1.00 98.06 77 ARG A CA 1
ATOM 581 C C . ARG A 1 77 ? 10.507 -9.007 -14.719 1.00 98.06 77 ARG A C 1
ATOM 583 O O . ARG A 1 77 ? 9.868 -10.033 -14.929 1.00 98.06 77 ARG A O 1
ATOM 590 N N . PHE A 1 78 ? 10.310 -8.253 -13.638 1.00 98.38 78 PHE A N 1
ATOM 591 C CA . PHE A 1 78 ? 9.365 -8.633 -12.599 1.00 98.38 78 PHE A CA 1
ATOM 592 C C . PHE A 1 78 ? 7.921 -8.350 -13.008 1.00 98.38 78 PHE A C 1
ATOM 594 O O . PHE A 1 78 ? 7.589 -7.318 -13.597 1.00 98.38 78 PHE A O 1
ATOM 601 N N . ASP A 1 79 ? 7.043 -9.288 -12.672 1.00 98.31 79 ASP A N 1
ATOM 602 C CA . ASP A 1 79 ? 5.609 -9.087 -12.786 1.00 98.31 79 ASP A CA 1
ATOM 603 C C . ASP A 1 79 ? 5.091 -8.165 -11.669 1.00 98.31 79 ASP A C 1
ATOM 605 O O . ASP A 1 79 ? 5.793 -7.878 -10.696 1.00 98.31 79 ASP A O 1
ATOM 609 N N . ASN A 1 80 ? 3.865 -7.669 -11.816 1.00 98.62 80 ASN A N 1
ATOM 610 C CA . ASN A 1 80 ? 3.219 -6.855 -10.790 1.00 98.62 80 ASN A CA 1
ATOM 611 C C . ASN A 1 80 ? 1.693 -6.962 -10.857 1.00 98.62 80 ASN A C 1
ATOM 613 O O . ASN A 1 80 ? 1.134 -7.473 -11.828 1.00 98.62 80 ASN A O 1
ATOM 617 N N . VAL A 1 81 ? 1.018 -6.427 -9.839 1.00 98.31 81 VAL A N 1
ATOM 618 C CA . VAL A 1 81 ? -0.447 -6.459 -9.710 1.00 98.31 81 VAL A CA 1
ATOM 619 C C . VAL A 1 81 ? -1.182 -5.921 -10.946 1.00 98.31 81 VAL A C 1
ATOM 621 O O . VAL A 1 81 ? -2.194 -6.489 -11.345 1.00 98.31 81 VAL A O 1
ATOM 624 N N . ALA A 1 82 ? -0.662 -4.885 -11.614 1.00 98.50 82 ALA A N 1
ATOM 625 C CA . ALA A 1 82 ? -1.292 -4.319 -12.807 1.00 98.50 82 ALA A CA 1
ATOM 626 C C . ALA A 1 82 ? -1.117 -5.227 -14.037 1.00 98.50 82 ALA A C 1
ATOM 628 O O . ALA A 1 82 ? -2.067 -5.470 -14.781 1.00 98.50 82 ALA A O 1
ATOM 629 N N . ARG A 1 83 ? 0.083 -5.779 -14.249 1.00 98.38 83 ARG A N 1
ATOM 630 C CA . ARG A 1 83 ? 0.338 -6.758 -15.321 1.00 98.38 83 ARG A CA 1
ATOM 631 C C . ARG A 1 83 ? -0.488 -8.031 -15.117 1.00 98.38 83 ARG A C 1
ATOM 633 O O . ARG A 1 83 ? -1.068 -8.532 -16.079 1.00 98.38 83 ARG A O 1
ATOM 640 N N . ALA A 1 84 ? -0.603 -8.500 -13.875 1.00 98.38 84 ALA A N 1
ATOM 641 C CA . ALA A 1 84 ? -1.470 -9.614 -13.512 1.00 98.38 84 ALA A CA 1
ATOM 642 C C . ALA A 1 84 ? -2.944 -9.314 -13.813 1.00 98.38 84 ALA A C 1
ATOM 644 O O . ALA A 1 84 ? -3.597 -10.109 -14.485 1.00 98.38 84 ALA A O 1
ATOM 645 N N . ALA A 1 85 ? -3.444 -8.141 -13.413 1.00 98.38 85 ALA A N 1
ATOM 646 C CA . ALA A 1 85 ? -4.805 -7.699 -13.716 1.00 98.38 85 ALA A CA 1
ATOM 647 C C . ALA A 1 85 ? -5.097 -7.704 -15.232 1.00 98.38 85 ALA A C 1
ATOM 649 O O . ALA A 1 85 ? -6.119 -8.247 -15.655 1.00 98.38 85 ALA A O 1
ATOM 650 N N . ARG A 1 86 ? -4.171 -7.200 -16.063 1.00 98.38 86 ARG A N 1
ATOM 651 C CA . ARG A 1 86 ? -4.320 -7.205 -17.534 1.00 98.38 86 ARG A CA 1
ATOM 652 C C . ARG A 1 86 ? -4.463 -8.604 -18.124 1.00 98.38 86 ARG A C 1
ATOM 654 O O . ARG A 1 86 ? -5.294 -8.803 -19.004 1.00 98.38 86 ARG A O 1
ATOM 661 N N . ARG A 1 87 ? -3.703 -9.591 -17.631 1.00 98.31 87 ARG A N 1
ATOM 662 C CA . ARG A 1 87 ? -3.828 -10.990 -18.091 1.00 98.31 87 ARG A CA 1
ATOM 663 C C . ARG A 1 87 ? -5.201 -11.601 -17.793 1.00 98.31 87 ARG A C 1
ATOM 665 O O . ARG A 1 87 ? -5.572 -12.575 -18.434 1.00 98.31 87 ARG A O 1
ATOM 672 N N . HIS A 1 88 ? -5.952 -11.014 -16.862 1.00 97.62 88 HIS A N 1
ATOM 673 C CA . HIS A 1 88 ? -7.312 -11.417 -16.507 1.00 97.62 88 HIS A CA 1
ATOM 674 C C . HIS A 1 88 ? -8.396 -10.477 -17.064 1.00 97.62 88 HIS A C 1
ATOM 676 O O . HIS A 1 88 ? -9.526 -10.502 -16.584 1.00 97.62 88 HIS A O 1
ATOM 682 N N . GLY A 1 89 ? -8.071 -9.658 -18.071 1.00 98.19 89 GLY A N 1
ATOM 683 C CA . GLY A 1 89 ?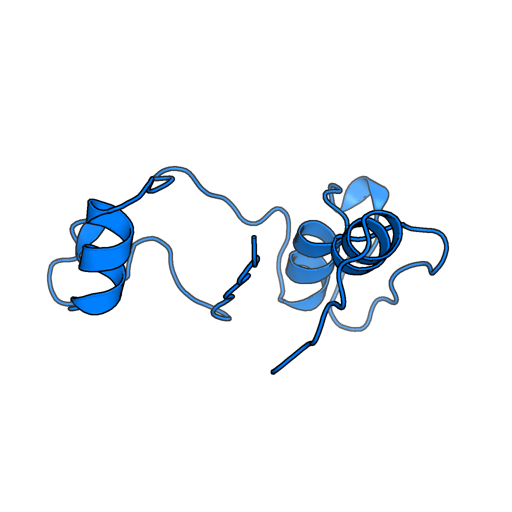 -9.047 -8.816 -18.770 1.00 98.19 89 GLY A CA 1
ATOM 684 C C . GLY A 1 89 ? -9.458 -7.544 -18.022 1.00 98.19 89 GLY A C 1
ATOM 685 O O . GLY A 1 89 ? -10.437 -6.913 -18.406 1.00 98.19 89 GLY A O 1
ATOM 686 N N . TYR A 1 90 ? -8.733 -7.158 -16.969 1.00 98.56 90 TYR A N 1
ATOM 687 C CA . TYR A 1 90 ? -8.930 -5.868 -16.304 1.00 98.56 90 TYR A CA 1
ATOM 688 C C . TYR A 1 90 ? -8.088 -4.770 -16.963 1.00 98.56 90 TYR A C 1
ATOM 690 O O . TYR A 1 90 ? -6.987 -5.016 -17.460 1.00 98.56 90 TYR A O 1
ATOM 698 N N . GLU A 1 91 ? -8.560 -3.529 -16.861 1.00 98.38 91 GLU A N 1
ATOM 699 C CA . GLU A 1 91 ? -7.851 -2.327 -17.307 1.00 98.38 91 GLU A CA 1
ATOM 700 C C . GLU A 1 91 ? -7.361 -1.524 -16.089 1.00 98.38 91 GLU A C 1
ATOM 702 O O . GLU A 1 91 ? -8.079 -0.669 -15.573 1.00 98.38 91 GLU A O 1
ATOM 707 N N . PRO A 1 92 ? -6.157 -1.811 -15.556 1.00 98.44 92 PRO A N 1
ATOM 708 C CA . PRO 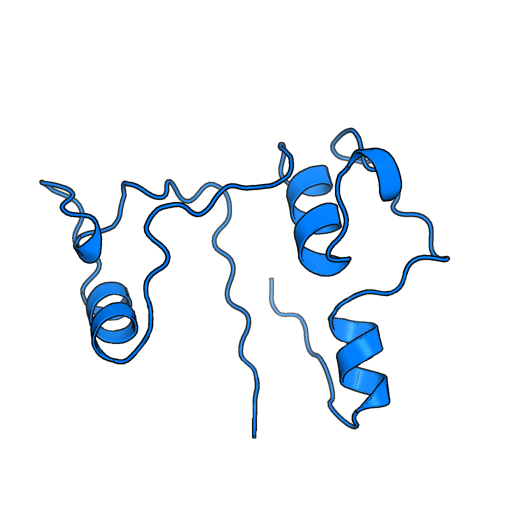A 1 92 ? -5.649 -1.099 -14.390 1.00 98.44 92 PRO A CA 1
ATOM 709 C C . PRO A 1 92 ? -5.322 0.356 -14.746 1.00 98.44 92 PRO A C 1
ATOM 711 O O . PRO A 1 92 ? -4.506 0.616 -15.634 1.00 98.44 92 PRO A O 1
ATOM 714 N N . ALA A 1 93 ? -5.914 1.285 -13.999 1.00 98.31 93 ALA A N 1
ATOM 715 C CA . ALA A 1 93 ? -5.638 2.715 -14.055 1.00 98.31 93 ALA A CA 1
ATOM 716 C C . ALA A 1 93 ? -4.976 3.180 -12.749 1.00 98.31 93 ALA A C 1
ATOM 718 O O . ALA A 1 93 ? -5.305 2.685 -11.670 1.00 98.31 93 ALA A O 1
ATOM 719 N N . LEU A 1 94 ? -4.041 4.125 -12.854 1.00 98.25 94 LEU A N 1
ATOM 720 C CA . LEU A 1 94 ? -3.356 4.732 -11.713 1.00 98.25 94 LEU A CA 1
ATOM 721 C C . LEU A 1 94 ? -3.811 6.183 -11.553 1.00 98.25 94 LEU A C 1
ATOM 723 O O . LEU A 1 94 ? -3.785 6.945 -12.515 1.00 98.25 94 LEU A O 1
ATOM 727 N N . PHE A 1 95 ? -4.159 6.550 -10.323 1.00 98.25 95 PHE A N 1
ATOM 728 C CA . PHE A 1 95 ? -4.411 7.924 -9.900 1.00 98.25 95 PHE A CA 1
ATOM 729 C C . PHE A 1 95 ? -3.547 8.203 -8.669 1.00 98.25 95 PHE A C 1
ATOM 731 O O . PHE A 1 95 ? -3.695 7.511 -7.658 1.00 98.25 95 PHE A O 1
ATOM 738 N N . GLY A 1 96 ? -2.646 9.180 -8.762 1.00 93.06 96 GLY A N 1
ATOM 739 C CA . GLY A 1 96 ? -1.718 9.556 -7.694 1.00 93.06 96 GLY A CA 1
ATOM 740 C C . GLY A 1 96 ? -0.387 10.058 -8.222 1.00 93.06 96 GLY A C 1
ATOM 741 O O . GLY A 1 96 ? -0.289 10.276 -9.450 1.00 93.06 96 GLY A O 1
#

pLDDT: mean 98.03, std 0.85, range [92.81, 98.69]

Sequence (96 aa):
MNVLLITLDQFRGDCLSAAGHPLVRTPHLDELARNGVRLNRHYSQAAPCGPGRASLYTGMYQMNNRVVANGTPLDARFDNVARAARRHGYEPALFG